Protein AF-A0A7R9UMB7-F1 (afdb_monomer_lite)

Foldseek 3Di:
DLVVVLVVCLVVVNLVVSLVSCVVVVDLVSLVVSLVSCVVVVVLVSNLVSCVSVVNVVSNVVSVVVVVVQVVLQVQLVVCVVVVVNVSSQVSLVVHPNRDD

Sequence (101 aa):
MGDVAIDQNLALGRYEEALRVAEGVDSPAVFTKVGHAALRALELGVATRVYRRLGDVAMVLSLSNISALEESKLMAAHVAMSFGEFDRAQEFFLASSQPLG

InterPro domains:
  IPR040379 WD repeat-containing protein 19/dyf-2 [PTHR14920] (5-99)

pLDDT: mean 90.16, std 9.36, range [51.28, 97.88]

Secondary structure (DSSP, 8-state):
-HHHHHHHHHHTT-HHHHHHHHHHHT-HHHHHHHHHHHHHTT-HHHHHHHHHHTT-HHHHHHHHHHHHHHHHHHHHHHHHHHTT-HHHHHHHHHTSSS---

Organism: Diacronema lutheri (NCBI:txid2081491)

Radius of gyration: 16.84 Å; chains: 1; bounding box: 38×16×49 Å

Structure (mmCIF, N/CA/C/O backbone):
data_AF-A0A7R9UMB7-F1
#
_entry.id   AF-A0A7R9UMB7-F1
#
loop_
_atom_site.group_PDB
_atom_site.id
_atom_site.type_symbol
_atom_site.label_atom_id
_atom_site.label_alt_id
_atom_site.label_comp_id
_atom_site.label_asym_id
_atom_site.label_entity_id
_atom_site.label_seq_id
_atom_site.pdbx_PDB_ins_code
_atom_site.Cartn_x
_atom_site.Cartn_y
_atom_site.Cartn_z
_atom_site.occupancy
_atom_site.B_iso_or_equiv
_atom_site.auth_seq_id
_atom_site.auth_comp_id
_atom_site.auth_asym_id
_atom_site.auth_atom_id
_atom_site.pdbx_PDB_model_num
ATOM 1 N N . MET A 1 1 ? 5.302 0.413 -25.712 1.00 60.47 1 MET A N 1
ATOM 2 C CA . MET A 1 1 ? 3.917 -0.110 -25.654 1.00 60.47 1 MET A CA 1
ATOM 3 C C . MET A 1 1 ? 3.482 -0.426 -24.218 1.00 60.47 1 MET A C 1
ATOM 5 O O . MET A 1 1 ? 2.369 -0.062 -23.874 1.00 60.47 1 MET A O 1
ATOM 9 N N . GLY A 1 2 ? 4.348 -0.997 -23.362 1.00 72.88 2 GLY A N 1
ATOM 10 C CA . GLY A 1 2 ? 4.026 -1.285 -21.949 1.00 72.88 2 GLY A CA 1
ATOM 11 C C . GLY A 1 2 ? 3.649 -0.069 -21.087 1.00 72.88 2 GLY A C 1
ATOM 12 O O . GLY A 1 2 ? 2.676 -0.144 -20.348 1.00 72.88 2 GLY A O 1
ATOM 13 N N . ASP A 1 3 ? 4.331 1.072 -21.242 1.00 79.38 3 ASP A N 1
ATOM 14 C CA . ASP A 1 3 ? 4.034 2.282 -20.448 1.00 79.38 3 ASP A CA 1
ATOM 15 C C . ASP A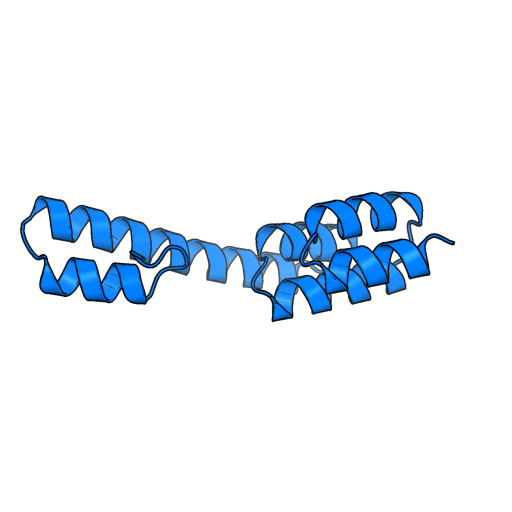 1 3 ? 2.606 2.814 -20.653 1.00 79.38 3 ASP A C 1
ATOM 17 O O . ASP A 1 3 ? 1.927 3.156 -19.690 1.00 79.38 3 ASP A O 1
ATOM 21 N N . VAL A 1 4 ? 2.113 2.806 -21.899 1.00 88.31 4 VAL A N 1
ATOM 22 C CA . VAL A 1 4 ? 0.745 3.250 -22.227 1.00 88.31 4 VAL A CA 1
ATOM 23 C C . VAL A 1 4 ? -0.294 2.346 -21.561 1.00 88.31 4 VAL A C 1
ATOM 25 O O . VAL A 1 4 ? -1.289 2.833 -21.031 1.00 88.31 4 VAL A O 1
ATOM 28 N N . ALA A 1 5 ? -0.055 1.032 -21.554 1.00 91.88 5 ALA A N 1
ATOM 29 C CA . ALA A 1 5 ? -0.948 0.075 -20.909 1.00 91.88 5 ALA A CA 1
ATOM 30 C C . ALA A 1 5 ? -0.953 0.235 -19.379 1.00 91.88 5 ALA A C 1
ATOM 32 O O . ALA A 1 5 ? -2.000 0.093 -18.749 1.00 91.88 5 ALA A O 1
ATOM 33 N N . ILE A 1 6 ? 0.191 0.564 -18.773 1.00 94.44 6 ILE A N 1
ATOM 34 C CA . ILE A 1 6 ? 0.283 0.848 -17.335 1.00 94.44 6 ILE A CA 1
ATOM 35 C C . ILE A 1 6 ? -0.501 2.116 -16.998 1.00 94.44 6 ILE A C 1
ATOM 37 O O . ILE A 1 6 ? -1.334 2.084 -16.098 1.00 94.44 6 ILE A O 1
ATOM 41 N N . ASP A 1 7 ? -0.308 3.199 -17.753 1.00 94.69 7 ASP A N 1
ATOM 42 C CA . ASP A 1 7 ? -1.035 4.455 -17.536 1.00 94.69 7 ASP A CA 1
ATOM 43 C C . ASP A 1 7 ? -2.550 4.287 -17.650 1.00 94.69 7 ASP A C 1
ATOM 45 O O . ASP A 1 7 ? -3.296 4.791 -16.810 1.00 94.69 7 ASP A O 1
ATOM 49 N N . GLN A 1 8 ? -3.011 3.517 -18.636 1.00 95.38 8 GLN A N 1
ATOM 50 C CA . GLN A 1 8 ? -4.429 3.196 -18.786 1.00 95.38 8 GLN A CA 1
ATOM 51 C C . GLN A 1 8 ? -4.970 2.397 -17.597 1.00 95.38 8 GLN A C 1
ATOM 53 O O . GLN A 1 8 ? -6.033 2.725 -17.074 1.00 95.38 8 GLN A O 1
ATOM 58 N N . ASN A 1 9 ? -4.251 1.369 -17.139 1.00 96.50 9 ASN A N 1
ATOM 59 C CA . ASN A 1 9 ? -4.690 0.579 -15.990 1.00 96.50 9 ASN A CA 1
ATOM 60 C C . ASN A 1 9 ? -4.728 1.413 -14.706 1.00 96.50 9 ASN A C 1
ATOM 62 O O . ASN A 1 9 ? -5.697 1.316 -13.957 1.00 96.50 9 ASN A O 1
AT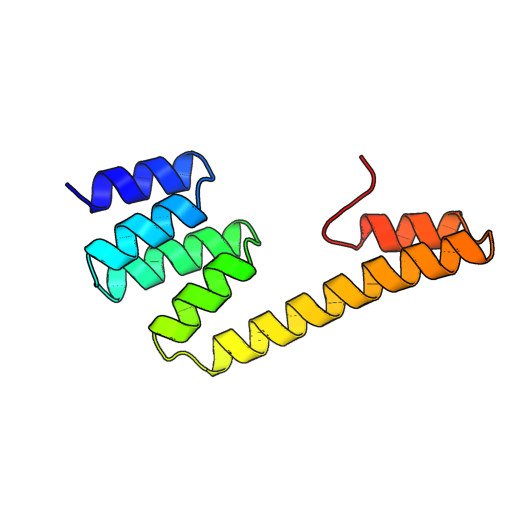OM 66 N N . LEU A 1 10 ? -3.733 2.275 -14.479 1.00 96.06 10 LEU A N 1
ATOM 67 C CA . LEU A 1 10 ? -3.714 3.177 -13.326 1.00 96.06 10 LEU A CA 1
ATOM 68 C C . LEU A 1 10 ? -4.870 4.184 -13.367 1.00 96.06 10 LEU A C 1
ATOM 70 O O . LEU A 1 10 ? -5.520 4.397 -12.347 1.00 96.06 10 LEU A O 1
ATOM 74 N N . ALA A 1 11 ? -5.173 4.756 -14.536 1.00 95.62 11 ALA A N 1
ATOM 75 C CA . ALA A 1 11 ? -6.304 5.669 -14.706 1.00 95.62 11 ALA A CA 1
ATOM 76 C C . ALA A 1 11 ? -7.667 4.993 -14.463 1.00 95.62 11 ALA A C 1
ATOM 78 O O . ALA A 1 11 ? -8.616 5.652 -14.048 1.00 95.62 11 ALA A O 1
ATOM 79 N N . LEU A 1 12 ? -7.761 3.681 -14.702 1.00 96.94 12 LEU A N 1
ATOM 80 C CA . LEU A 1 12 ? -8.962 2.872 -14.475 1.00 96.94 12 LEU A CA 1
ATOM 81 C C . LEU A 1 12 ? -9.020 2.229 -13.076 1.00 96.94 12 LEU A C 1
ATOM 83 O O . LEU A 1 12 ? -9.915 1.423 -12.830 1.00 96.94 12 LEU A O 1
ATOM 87 N N . GLY A 1 13 ? -8.066 2.520 -12.185 1.00 94.50 13 GLY A N 1
ATOM 88 C CA . GLY A 1 13 ? -7.998 1.914 -10.850 1.00 94.50 13 GLY A CA 1
ATOM 89 C C . GLY A 1 13 ? -7.639 0.420 -10.847 1.00 94.50 13 GLY A C 1
ATOM 90 O O . GLY A 1 13 ? -7.898 -0.291 -9.883 1.00 94.50 13 GLY A O 1
ATOM 91 N N . ARG A 1 14 ? -7.056 -0.102 -11.931 1.00 97.19 14 ARG A N 1
ATOM 92 C CA . ARG A 1 14 ? -6.695 -1.522 -12.090 1.00 97.19 14 ARG A CA 1
ATOM 93 C C . ARG A 1 14 ? -5.256 -1.771 -11.645 1.00 97.19 14 ARG A C 1
ATOM 95 O O . ARG A 1 14 ? -4.394 -2.131 -12.446 1.00 97.19 14 ARG A O 1
ATOM 102 N N . TYR A 1 15 ? -4.980 -1.558 -10.364 1.00 95.88 15 TYR A N 1
ATOM 103 C CA . TYR A 1 15 ? -3.613 -1.552 -9.830 1.00 95.88 15 TYR A CA 1
ATOM 104 C C . TYR A 1 15 ? -2.912 -2.919 -9.904 1.00 95.88 15 TYR A C 1
ATOM 106 O O . TYR A 1 15 ? -1.732 -2.982 -10.244 1.00 95.88 15 TYR A O 1
ATOM 114 N N . GLU A 1 16 ? -3.638 -4.018 -9.688 1.00 96.44 16 GLU A N 1
ATOM 115 C CA . GLU A 1 16 ? -3.114 -5.384 -9.861 1.00 96.44 16 GLU A CA 1
ATOM 116 C C . GLU A 1 16 ? -2.736 -5.694 -11.320 1.00 96.44 16 GLU A C 1
ATOM 118 O O . GLU A 1 16 ? -1.758 -6.393 -11.582 1.00 96.44 16 GLU A O 1
ATOM 123 N N . GLU A 1 17 ? -3.489 -5.163 -12.288 1.00 96.81 17 GLU A N 1
ATOM 124 C CA . GLU A 1 17 ? -3.165 -5.308 -13.713 1.00 96.81 17 GLU A CA 1
ATOM 125 C C . GLU A 1 17 ? -1.953 -4.449 -14.083 1.00 96.81 17 GLU A C 1
ATOM 127 O O . GLU A 1 17 ? -1.039 -4.917 -14.758 1.00 96.81 17 GLU A O 1
ATOM 132 N N . ALA A 1 18 ? -1.899 -3.209 -13.583 1.00 97.19 18 ALA A N 1
ATOM 133 C CA . ALA A 1 18 ? -0.750 -2.329 -13.771 1.00 97.19 18 ALA A CA 1
ATOM 134 C C . ALA A 1 18 ? 0.543 -2.957 -13.222 1.00 97.19 18 ALA A C 1
ATOM 136 O O . ALA A 1 18 ? 1.580 -2.887 -13.883 1.00 97.19 18 ALA A O 1
ATOM 137 N N . LEU A 1 19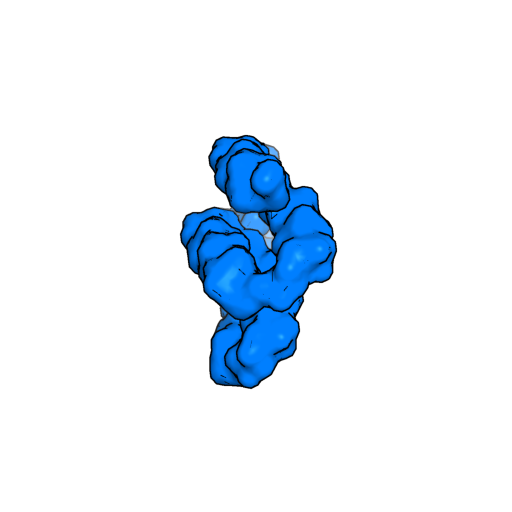 ? 0.480 -3.612 -12.055 1.00 96.81 19 LEU A N 1
ATOM 138 C CA . LEU A 1 19 ? 1.611 -4.344 -11.484 1.00 96.81 19 LEU A CA 1
ATOM 139 C C . LEU A 1 19 ? 2.020 -5.538 -12.356 1.00 96.81 19 LEU A C 1
ATOM 141 O O . LEU A 1 19 ? 3.205 -5.689 -12.639 1.00 96.81 19 LEU A O 1
ATOM 145 N N . ARG A 1 20 ? 1.067 -6.341 -12.844 1.00 96.50 20 ARG A N 1
ATOM 146 C CA . ARG A 1 20 ? 1.362 -7.471 -13.745 1.00 96.50 20 ARG A CA 1
ATOM 147 C C . ARG A 1 20 ? 2.034 -7.028 -15.045 1.00 96.50 20 ARG A C 1
ATOM 149 O O . ARG A 1 20 ? 2.989 -7.657 -15.495 1.00 96.50 20 ARG A O 1
ATOM 156 N N . VAL A 1 21 ? 1.593 -5.916 -15.635 1.00 95.44 21 VAL A N 1
ATOM 157 C CA . VAL A 1 21 ? 2.263 -5.349 -16.817 1.00 95.44 21 VAL A CA 1
ATOM 158 C C . VAL A 1 21 ? 3.659 -4.825 -16.456 1.00 95.44 21 VAL A C 1
ATOM 160 O O . VAL A 1 21 ? 4.604 -5.053 -17.209 1.00 95.44 21 VAL A O 1
ATOM 163 N N . ALA A 1 22 ? 3.822 -4.176 -15.297 1.00 95.31 22 ALA A N 1
ATOM 164 C CA . ALA A 1 22 ? 5.123 -3.709 -14.811 1.00 95.31 22 ALA A CA 1
ATOM 165 C C . ALA A 1 22 ? 6.120 -4.856 -14.565 1.00 95.31 22 ALA A C 1
ATOM 167 O O . ALA A 1 22 ? 7.298 -4.710 -14.886 1.00 95.31 22 ALA A O 1
ATOM 168 N N . GLU A 1 23 ? 5.654 -6.006 -14.068 1.00 94.62 23 GLU A N 1
ATOM 169 C CA . GLU A 1 23 ? 6.443 -7.238 -13.914 1.00 94.62 23 GLU A CA 1
ATOM 170 C C . GLU A 1 23 ? 7.025 -7.731 -15.247 1.00 94.62 23 GLU A C 1
ATOM 172 O O . GLU A 1 23 ? 8.163 -8.191 -15.269 1.00 94.62 23 GLU A O 1
ATOM 177 N N . GLY A 1 24 ? 6.303 -7.559 -16.360 1.00 93.38 24 GLY A N 1
ATOM 178 C CA . GLY A 1 24 ? 6.805 -7.878 -17.701 1.00 93.38 24 GLY A CA 1
ATOM 179 C C . GLY A 1 24 ? 7.793 -6.856 -18.281 1.00 93.38 24 GLY A C 1
ATOM 180 O O . GLY A 1 24 ? 8.562 -7.200 -19.176 1.00 93.38 24 GLY A O 1
ATOM 181 N N . VAL A 1 25 ? 7.780 -5.607 -17.799 1.00 92.75 25 VAL A N 1
ATOM 182 C CA . VAL A 1 25 ? 8.730 -4.553 -18.215 1.00 92.75 25 VAL A CA 1
ATOM 183 C C . VAL A 1 25 ? 10.017 -4.594 -17.386 1.00 92.75 25 VAL A C 1
ATOM 185 O O . VAL A 1 25 ? 11.076 -4.224 -17.885 1.00 92.75 25 VAL A O 1
ATOM 188 N N . ASP A 1 26 ? 9.919 -5.033 -16.130 1.00 91.38 26 ASP A N 1
ATOM 189 C CA . ASP A 1 26 ? 11.031 -5.229 -15.194 1.00 91.38 26 ASP A CA 1
ATOM 190 C C . ASP A 1 26 ? 11.923 -3.987 -14.980 1.00 91.38 26 ASP A C 1
ATOM 192 O O . ASP A 1 26 ? 13.145 -4.063 -14.890 1.00 91.38 26 ASP A O 1
ATOM 196 N N . SER A 1 27 ? 11.306 -2.803 -14.897 1.00 94.31 27 SER A N 1
ATOM 197 C CA . SER A 1 27 ? 12.022 -1.535 -14.708 1.00 94.31 27 SER A CA 1
ATOM 198 C C . SER A 1 27 ? 11.741 -0.921 -13.334 1.00 94.31 27 SER A C 1
ATOM 200 O O . SER A 1 27 ? 10.576 -0.651 -13.025 1.00 94.31 27 SER A O 1
ATOM 202 N N . PRO A 1 28 ? 12.772 -0.600 -12.524 1.00 95.00 28 PRO A N 1
ATOM 203 C CA . PRO A 1 28 ? 12.593 0.073 -11.237 1.00 95.00 28 PRO A CA 1
ATOM 204 C C . PRO A 1 28 ? 11.798 1.380 -11.336 1.00 95.00 28 PRO A C 1
ATOM 206 O O . PRO A 1 28 ? 10.957 1.653 -10.486 1.00 95.00 28 PRO A O 1
ATOM 209 N N . ALA A 1 29 ? 11.996 2.166 -12.401 1.00 95.12 29 ALA A N 1
ATOM 210 C CA . ALA A 1 29 ? 11.255 3.411 -12.610 1.00 95.12 29 ALA A CA 1
ATOM 211 C C . ALA A 1 29 ? 9.745 3.165 -12.787 1.00 95.12 29 ALA A C 1
ATOM 213 O O . ALA A 1 29 ? 8.919 3.908 -12.253 1.00 95.12 29 ALA A O 1
ATOM 214 N N . VAL A 1 30 ? 9.388 2.089 -13.494 1.00 95.56 30 VAL A N 1
ATOM 215 C CA . VAL A 1 30 ? 7.994 1.678 -13.704 1.00 95.56 30 VAL A CA 1
ATOM 216 C C . VAL A 1 30 ? 7.377 1.183 -12.398 1.00 95.56 30 VAL A C 1
ATOM 218 O O . VAL A 1 30 ? 6.269 1.593 -12.054 1.00 95.56 30 VAL A O 1
ATOM 221 N N . PHE A 1 31 ? 8.102 0.373 -11.623 1.00 96.56 31 PHE A N 1
ATOM 222 C CA . PHE A 1 31 ? 7.647 -0.042 -10.296 1.00 96.56 31 PHE A CA 1
ATOM 223 C C . PHE A 1 31 ? 7.415 1.154 -9.379 1.00 96.56 31 PHE A C 1
ATOM 225 O O . PHE A 1 31 ? 6.345 1.244 -8.790 1.00 96.56 31 PHE A O 1
ATOM 232 N N . THR A 1 32 ? 8.334 2.118 -9.320 1.00 96.88 32 THR A N 1
ATOM 233 C CA . THR A 1 32 ? 8.155 3.338 -8.516 1.00 96.88 32 THR A CA 1
ATOM 234 C C . THR A 1 32 ? 6.894 4.107 -8.917 1.00 96.88 32 THR A C 1
ATOM 236 O O . THR A 1 32 ? 6.137 4.551 -8.053 1.00 96.88 32 THR A O 1
ATOM 239 N N . LYS A 1 33 ? 6.609 4.222 -10.221 1.00 96.50 33 LYS A N 1
ATOM 240 C CA . LYS A 1 33 ? 5.381 4.855 -10.730 1.00 96.50 33 LYS A CA 1
ATOM 241 C C . LYS A 1 33 ? 4.117 4.127 -10.260 1.00 96.50 33 LYS A C 1
ATOM 243 O O . LYS A 1 33 ? 3.204 4.778 -9.751 1.00 96.50 33 LYS A O 1
ATOM 248 N N . VAL A 1 34 ? 4.074 2.798 -10.393 1.00 97.56 34 VAL A N 1
ATOM 249 C CA . VAL A 1 34 ? 2.944 1.972 -9.928 1.00 97.56 34 VAL A CA 1
ATOM 250 C C . VAL A 1 34 ? 2.803 2.050 -8.407 1.00 97.56 34 VAL A C 1
ATOM 252 O O . VAL A 1 34 ? 1.696 2.242 -7.915 1.00 97.56 34 VAL A O 1
ATOM 255 N N . GLY A 1 35 ? 3.909 1.992 -7.663 1.00 97.44 35 GLY A N 1
ATOM 256 C CA . GLY A 1 35 ? 3.933 2.098 -6.203 1.00 97.44 35 GLY A CA 1
ATOM 257 C C . GLY A 1 35 ? 3.370 3.423 -5.703 1.00 97.44 35 GLY A C 1
ATOM 258 O O . GLY A 1 35 ? 2.477 3.428 -4.862 1.00 97.44 35 GLY A O 1
ATOM 259 N N . HIS A 1 36 ? 3.804 4.549 -6.275 1.00 97.19 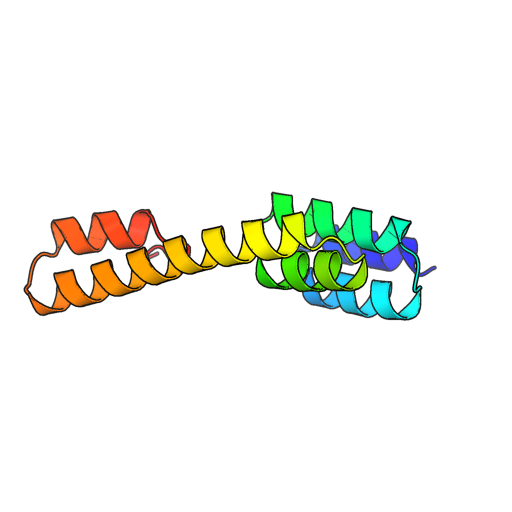36 HIS A N 1
ATOM 260 C CA . HIS A 1 36 ? 3.252 5.862 -5.932 1.00 97.19 36 HIS A CA 1
ATOM 261 C C . HIS A 1 36 ? 1.765 5.985 -6.273 1.00 97.19 36 HIS A C 1
ATOM 263 O O . HIS A 1 36 ? 1.006 6.590 -5.515 1.00 97.19 36 HIS A O 1
ATOM 269 N N . ALA A 1 37 ? 1.333 5.436 -7.410 1.00 97.31 37 ALA A N 1
ATOM 270 C CA . ALA A 1 37 ? -0.078 5.435 -7.773 1.00 97.31 37 ALA A CA 1
ATOM 271 C C . ALA A 1 37 ? -0.916 4.588 -6.800 1.00 97.31 37 ALA A C 1
ATOM 273 O O . ALA A 1 37 ? -1.946 5.070 -6.337 1.00 97.31 37 ALA A O 1
ATOM 274 N N . ALA A 1 38 ? -0.441 3.392 -6.440 1.00 96.50 38 ALA A N 1
ATOM 275 C CA . ALA A 1 38 ? -1.089 2.509 -5.474 1.00 96.50 38 ALA A CA 1
ATOM 276 C C . ALA A 1 38 ? -1.174 3.149 -4.080 1.00 96.50 38 ALA A C 1
ATOM 278 O O . ALA A 1 38 ? -2.239 3.148 -3.475 1.00 96.50 38 ALA A O 1
ATOM 279 N N . LEU A 1 39 ? -0.099 3.786 -3.596 1.00 95.38 39 LEU A N 1
ATOM 280 C CA . LEU A 1 39 ? -0.114 4.500 -2.312 1.00 95.38 39 LEU A CA 1
ATOM 281 C C . LEU A 1 39 ? -1.135 5.637 -2.281 1.00 95.38 39 LEU A C 1
ATOM 283 O O . LEU A 1 39 ? -1.862 5.776 -1.303 1.00 95.38 39 LEU A O 1
ATOM 287 N N . ARG A 1 40 ? -1.217 6.442 -3.349 1.00 94.56 40 ARG A N 1
ATOM 288 C CA . ARG A 1 40 ? -2.215 7.523 -3.440 1.00 94.56 40 ARG A CA 1
ATOM 289 C C . ARG A 1 40 ? -3.651 7.005 -3.438 1.00 94.56 40 ARG A C 1
ATOM 291 O O . ARG A 1 40 ? -4.542 7.737 -3.026 1.00 94.56 40 ARG A O 1
ATOM 298 N N . ALA A 1 41 ? -3.855 5.777 -3.900 1.00 91.56 41 ALA A N 1
ATOM 299 C CA . ALA A 1 41 ? -5.143 5.098 -3.905 1.00 91.56 41 ALA A CA 1
ATOM 300 C C . ALA A 1 41 ? -5.385 4.229 -2.659 1.00 91.56 41 ALA A C 1
ATOM 302 O O . ALA A 1 41 ? -6.432 3.604 -2.568 1.00 91.56 41 ALA A O 1
ATOM 303 N N . LEU A 1 42 ? -4.436 4.191 -1.713 1.00 90.06 42 LEU A N 1
ATOM 304 C CA . LEU A 1 42 ? -4.457 3.322 -0.528 1.00 90.06 42 LEU A CA 1
ATOM 305 C C . LEU A 1 42 ? -4.530 1.819 -0.849 1.00 90.06 42 LEU A C 1
ATOM 307 O O . LEU A 1 42 ? -4.948 1.009 -0.031 1.00 90.06 42 LEU A O 1
ATOM 311 N N . GLU A 1 43 ? -4.023 1.421 -2.011 1.00 93.00 43 GLU A N 1
ATOM 312 C CA . GLU A 1 43 ? -3.893 0.022 -2.422 1.00 93.00 43 GLU A CA 1
ATOM 313 C C . GLU A 1 43 ? -2.640 -0.595 -1.787 1.00 93.00 43 GLU A C 1
ATOM 315 O O . GLU A 1 43 ? -1.623 -0.857 -2.444 1.00 93.00 43 GLU A O 1
ATOM 320 N N . LEU A 1 44 ? -2.688 -0.775 -0.462 1.00 92.38 44 LEU A N 1
ATOM 321 C CA . LEU A 1 44 ? -1.527 -1.136 0.359 1.00 92.38 44 LEU A CA 1
ATOM 322 C C . LEU A 1 44 ? -0.925 -2.492 -0.034 1.00 92.38 44 LEU A C 1
ATOM 324 O O . LEU A 1 44 ? 0.296 -2.657 0.018 1.00 92.38 44 LEU A O 1
ATOM 328 N N . GLY A 1 45 ? -1.747 -3.445 -0.486 1.00 92.75 45 GLY A N 1
ATOM 329 C CA . GLY A 1 45 ? -1.290 -4.754 -0.961 1.00 92.75 45 GLY A CA 1
ATOM 330 C C . GLY A 1 45 ? -0.399 -4.652 -2.205 1.00 92.75 45 GLY A C 1
ATOM 331 O O . GLY A 1 45 ? 0.714 -5.193 -2.228 1.00 92.75 45 GLY A O 1
ATOM 332 N N . VAL A 1 46 ? -0.846 -3.889 -3.210 1.00 96.38 46 VAL A N 1
ATOM 333 C CA . VAL A 1 46 ? -0.082 -3.634 -4.442 1.00 96.38 46 VAL A CA 1
ATOM 334 C C . VAL A 1 46 ? 1.183 -2.838 -4.127 1.00 96.38 46 VAL A C 1
ATOM 336 O O . VAL A 1 46 ? 2.275 -3.236 -4.540 1.00 96.38 46 VAL A O 1
ATOM 339 N N . ALA A 1 47 ? 1.071 -1.764 -3.339 1.00 97.12 47 ALA A N 1
ATOM 340 C CA . ALA A 1 47 ? 2.219 -0.955 -2.936 1.00 97.12 47 ALA A CA 1
ATOM 341 C C . ALA A 1 47 ? 3.277 -1.796 -2.198 1.00 97.12 47 ALA A C 1
ATOM 343 O O . ALA A 1 47 ? 4.460 -1.741 -2.532 1.00 97.12 47 ALA A O 1
ATOM 344 N N . THR A 1 48 ? 2.866 -2.650 -1.258 1.00 97.06 48 THR A N 1
ATOM 345 C CA . THR A 1 48 ? 3.780 -3.519 -0.499 1.00 97.06 48 THR A CA 1
ATOM 346 C C . THR A 1 48 ? 4.548 -4.475 -1.411 1.00 97.06 48 THR A C 1
ATOM 348 O O . THR A 1 48 ? 5.754 -4.663 -1.238 1.00 97.06 48 THR A O 1
ATOM 351 N N . ARG A 1 49 ? 3.885 -5.076 -2.409 1.00 97.19 49 ARG A N 1
ATOM 352 C CA . ARG A 1 49 ? 4.547 -5.952 -3.393 1.00 97.19 49 ARG A CA 1
ATOM 353 C C . ARG A 1 49 ? 5.554 -5.184 -4.250 1.00 97.19 49 ARG A C 1
ATOM 355 O O . ARG A 1 49 ? 6.661 -5.681 -4.453 1.00 97.19 49 ARG A O 1
ATOM 362 N N . VAL A 1 50 ? 5.206 -3.972 -4.683 1.00 97.88 50 VAL A N 1
ATOM 363 C CA . VAL A 1 50 ? 6.102 -3.079 -5.432 1.00 97.88 50 VAL A CA 1
ATOM 364 C C . VAL A 1 50 ? 7.360 -2.745 -4.626 1.00 97.88 50 VAL A C 1
ATOM 366 O O . VAL A 1 50 ? 8.468 -2.995 -5.097 1.00 97.88 50 VAL A O 1
ATOM 369 N N . TYR A 1 51 ? 7.213 -2.225 -3.403 1.00 97.75 51 TYR A N 1
ATOM 370 C CA . TYR A 1 51 ? 8.359 -1.803 -2.588 1.00 97.75 51 TYR A CA 1
ATOM 371 C C . TYR A 1 51 ? 9.223 -2.979 -2.134 1.00 97.75 51 TYR A C 1
ATOM 373 O O . TYR A 1 51 ? 10.446 -2.855 -2.085 1.00 97.75 51 TYR A O 1
ATOM 381 N N . ARG A 1 52 ? 8.627 -4.161 -1.918 1.00 97.06 52 ARG A N 1
ATOM 382 C CA . ARG A 1 52 ? 9.390 -5.396 -1.694 1.00 97.06 52 ARG A CA 1
ATOM 383 C C . ARG A 1 52 ? 10.275 -5.732 -2.892 1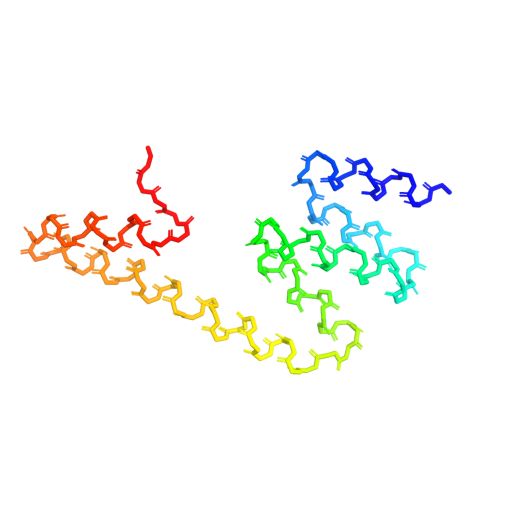.00 97.06 52 ARG A C 1
ATOM 385 O O . ARG A 1 52 ? 11.428 -6.101 -2.704 1.00 97.06 52 ARG A O 1
ATOM 392 N N . ARG A 1 53 ? 9.756 -5.580 -4.113 1.00 96.00 53 ARG A N 1
ATOM 393 C CA . ARG A 1 53 ? 10.509 -5.841 -5.348 1.00 96.00 53 ARG A CA 1
ATOM 394 C C . ARG A 1 53 ? 11.610 -4.811 -5.595 1.00 96.00 53 ARG A C 1
ATOM 396 O O . ARG A 1 53 ? 12.668 -5.171 -6.094 1.00 96.00 53 ARG A O 1
ATOM 403 N N . LEU A 1 54 ? 11.385 -3.559 -5.200 1.00 96.62 54 LEU A N 1
ATOM 404 C CA . LEU A 1 54 ? 12.398 -2.498 -5.219 1.00 96.62 54 LEU A CA 1
ATOM 405 C C . LEU A 1 54 ? 13.467 -2.651 -4.120 1.00 96.62 54 LEU A C 1
ATOM 407 O O . LEU A 1 54 ? 14.453 -1.920 -4.136 1.00 96.62 54 LEU A O 1
ATOM 411 N N . GLY A 1 55 ? 13.290 -3.580 -3.174 1.00 96.69 55 GLY A N 1
ATOM 412 C CA . GLY A 1 55 ? 14.197 -3.761 -2.039 1.00 96.69 55 GLY A CA 1
ATOM 413 C C . GLY A 1 55 ? 14.060 -2.689 -0.951 1.00 96.69 55 GLY A C 1
ATOM 414 O O . GLY A 1 55 ? 14.920 -2.596 -0.077 1.00 96.69 55 GLY A O 1
ATOM 415 N N . ASP A 1 56 ? 12.987 -1.894 -0.969 1.00 97.19 56 ASP A N 1
ATOM 416 C CA . ASP A 1 56 ? 12.727 -0.857 0.030 1.00 97.19 56 ASP A CA 1
ATOM 417 C C . ASP A 1 56 ? 12.065 -1.462 1.277 1.00 97.19 56 ASP A C 1
ATOM 419 O O . ASP A 1 56 ? 10.842 -1.471 1.456 1.00 97.19 56 ASP A O 1
ATOM 423 N N . VAL A 1 57 ? 12.905 -2.017 2.149 1.00 96.06 57 VAL A N 1
ATOM 424 C CA . VAL A 1 57 ? 12.478 -2.664 3.397 1.00 96.06 57 VAL A CA 1
ATOM 425 C C . VAL A 1 57 ? 11.789 -1.675 4.338 1.00 96.06 57 VAL A C 1
ATOM 427 O O . VAL A 1 57 ? 10.822 -2.044 5.005 1.00 96.06 57 VAL A O 1
ATOM 430 N N . ALA A 1 58 ? 12.253 -0.423 4.383 1.00 96.19 58 ALA A N 1
ATOM 431 C CA . ALA A 1 58 ? 11.678 0.598 5.252 1.00 96.19 58 ALA A CA 1
ATOM 432 C C . ALA A 1 58 ? 10.216 0.870 4.875 1.00 96.19 58 ALA A C 1
AT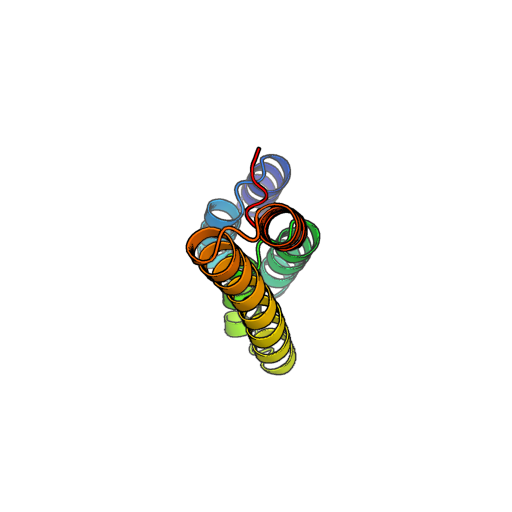OM 434 O O . ALA A 1 58 ? 9.344 0.894 5.751 1.00 96.19 58 ALA A O 1
ATOM 435 N N . MET A 1 59 ? 9.924 0.981 3.576 1.00 96.25 59 MET A N 1
ATOM 436 C CA . MET A 1 59 ? 8.548 1.113 3.111 1.00 96.25 59 MET A CA 1
ATOM 437 C C . MET A 1 59 ? 7.707 -0.134 3.374 1.00 96.25 59 MET A C 1
ATOM 439 O O . MET A 1 59 ? 6.583 -0.008 3.854 1.00 96.25 59 MET A O 1
ATOM 443 N N . VAL A 1 60 ? 8.229 -1.338 3.133 1.00 96.75 60 VAL A N 1
ATOM 444 C CA . VAL A 1 60 ? 7.481 -2.581 3.405 1.00 96.75 60 VAL A CA 1
ATOM 445 C C . VAL A 1 60 ? 7.070 -2.684 4.877 1.00 96.75 60 VAL A C 1
ATOM 447 O O . VAL A 1 60 ? 5.923 -3.027 5.172 1.00 96.75 60 VAL A O 1
ATOM 450 N N . LEU A 1 61 ? 7.974 -2.358 5.806 1.00 94.69 61 LEU A N 1
ATOM 451 C CA . LEU A 1 61 ? 7.673 -2.350 7.240 1.00 94.69 61 LEU A CA 1
ATOM 452 C C . LEU A 1 61 ? 6.634 -1.282 7.594 1.00 94.69 61 LEU A C 1
ATOM 454 O O . LEU A 1 61 ? 5.686 -1.561 8.326 1.00 94.69 61 LEU A O 1
ATOM 458 N N . SER A 1 62 ? 6.775 -0.083 7.028 1.00 94.06 62 SER A N 1
ATOM 459 C CA . SER A 1 62 ? 5.833 1.018 7.248 1.00 94.06 62 SER A CA 1
ATOM 460 C C . SER A 1 62 ? 4.418 0.643 6.794 1.00 94.06 62 SER A C 1
ATOM 462 O O . SER A 1 62 ? 3.460 0.843 7.536 1.00 94.06 62 SER A O 1
ATOM 464 N N . LEU A 1 63 ? 4.283 0.019 5.620 1.00 93.31 63 LEU A N 1
ATOM 465 C CA . LEU A 1 63 ? 2.992 -0.425 5.080 1.00 93.31 63 LEU A CA 1
ATOM 466 C C . LEU A 1 63 ? 2.389 -1.593 5.859 1.00 93.31 63 LEU A C 1
ATOM 468 O O . LEU A 1 63 ? 1.176 -1.628 6.060 1.00 93.31 63 LEU A O 1
ATOM 472 N N . SER A 1 64 ? 3.220 -2.518 6.342 1.00 90.06 64 SER A N 1
ATOM 473 C CA . SER A 1 64 ? 2.757 -3.635 7.175 1.00 90.06 64 SER A CA 1
ATOM 474 C C . SER A 1 64 ? 2.179 -3.131 8.502 1.00 90.06 64 SER A C 1
ATOM 476 O O . SER A 1 64 ? 1.119 -3.582 8.923 1.00 90.06 64 SER A O 1
ATOM 478 N N . ASN A 1 65 ? 2.824 -2.135 9.121 1.00 88.88 65 ASN A N 1
ATOM 479 C CA . ASN A 1 65 ? 2.322 -1.509 10.344 1.00 88.88 65 ASN A CA 1
ATOM 480 C C . ASN A 1 65 ? 0.995 -0.773 10.113 1.00 88.88 65 ASN A C 1
ATOM 482 O O . ASN A 1 65 ? 0.083 -0.894 10.926 1.00 88.88 65 ASN A O 1
ATOM 486 N N . ILE A 1 66 ? 0.873 -0.032 9.006 1.00 87.38 66 ILE A N 1
ATOM 487 C CA . ILE A 1 66 ? -0.377 0.658 8.648 1.00 87.38 66 ILE A CA 1
ATOM 488 C C . ILE A 1 66 ? -1.509 -0.359 8.441 1.00 87.38 66 ILE A C 1
ATOM 490 O O . ILE A 1 66 ? -2.585 -0.184 9.009 1.00 87.38 66 ILE A O 1
ATOM 494 N N . SER A 1 67 ? -1.245 -1.446 7.711 1.00 83.56 67 SER A N 1
ATOM 495 C CA . SER A 1 67 ? -2.238 -2.499 7.440 1.00 83.56 67 SER A CA 1
ATOM 496 C C . SER A 1 67 ? -2.707 -3.190 8.730 1.00 83.56 67 SER A C 1
ATOM 498 O O . SER A 1 67 ? -3.899 -3.404 8.927 1.00 83.56 67 SER A O 1
ATOM 500 N N . ALA A 1 68 ? -1.797 -3.462 9.671 1.00 80.69 68 ALA A N 1
ATOM 501 C CA . ALA A 1 68 ? -2.150 -4.069 10.958 1.00 80.69 68 ALA A CA 1
ATOM 502 C C . ALA A 1 68 ? -3.044 -3.164 11.834 1.00 80.69 68 ALA A C 1
ATOM 504 O O . ALA A 1 68 ? -3.912 -3.650 12.562 1.00 80.69 68 ALA A O 1
ATOM 505 N N . LEU A 1 69 ? -2.857 -1.838 11.773 1.00 77.38 69 LEU A N 1
ATOM 506 C CA . LEU A 1 69 ? -3.719 -0.886 12.486 1.00 77.38 69 LEU A CA 1
ATOM 507 C C . LEU A 1 69 ? -5.144 -0.866 11.920 1.00 77.38 69 LEU A C 1
ATOM 509 O O . LEU A 1 69 ? -6.104 -0.676 12.665 1.00 77.38 69 LEU A O 1
ATOM 513 N N . GLU A 1 70 ? -5.278 -1.050 10.612 1.00 73.25 70 GLU A N 1
ATOM 514 C CA . GLU A 1 70 ? -6.553 -1.098 9.901 1.00 73.25 70 GLU A CA 1
ATOM 515 C C . GLU A 1 70 ? -7.354 -2.364 10.247 1.00 73.25 70 GLU A C 1
ATOM 517 O O . GLU A 1 70 ? -8.515 -2.259 10.650 1.00 73.25 70 GLU A O 1
ATOM 522 N N . GLU A 1 71 ? -6.715 -3.538 10.209 1.00 75.38 71 GLU A N 1
ATOM 523 C CA . GLU A 1 71 ? -7.325 -4.817 10.611 1.00 75.38 71 GLU A CA 1
ATOM 524 C C . GLU A 1 71 ? -7.806 -4.791 12.070 1.00 75.38 71 GLU A C 1
ATOM 526 O O . GLU A 1 71 ? -8.893 -5.278 12.389 1.00 75.38 71 GLU A O 1
ATOM 531 N N . SER A 1 72 ? -7.033 -4.162 12.961 1.00 79.56 72 SER A N 1
ATOM 532 C CA . SER A 1 72 ? -7.390 -4.025 14.376 1.00 79.56 72 SER A CA 1
ATOM 533 C C . SER A 1 72 ? -8.679 -3.221 14.582 1.00 79.56 72 SER A C 1
ATOM 535 O O . SER A 1 72 ? -9.517 -3.594 15.405 1.00 79.56 72 SER A O 1
ATOM 537 N N . LYS A 1 73 ? -8.896 -2.155 13.799 1.00 82.19 73 LYS A N 1
ATOM 538 C CA . LYS A 1 73 ? -10.139 -1.366 13.864 1.00 82.19 73 LYS A CA 1
ATOM 539 C C . LYS A 1 73 ? -11.344 -2.163 13.380 1.00 82.19 73 LYS A C 1
ATOM 541 O O . LYS A 1 73 ? -12.389 -2.119 14.023 1.00 82.19 73 LYS A O 1
ATOM 546 N N . LEU A 1 74 ? -11.192 -2.918 12.293 1.00 84.31 74 LEU A N 1
ATOM 547 C CA . LEU A 1 74 ? -12.259 -3.783 11.791 1.00 84.31 74 LEU A CA 1
ATOM 548 C C . LEU A 1 74 ? -12.622 -4.865 12.822 1.00 84.31 74 LEU A C 1
ATOM 550 O O . LEU A 1 74 ? -13.797 -5.109 13.100 1.00 84.31 74 LEU A O 1
ATOM 554 N N . MET A 1 75 ? -11.615 -5.463 13.465 1.00 85.19 75 MET A N 1
ATOM 555 C CA . MET A 1 75 ? -11.832 -6.434 14.535 1.00 85.19 75 MET A CA 1
ATOM 556 C C . MET A 1 75 ? -12.519 -5.802 15.754 1.00 85.19 75 MET A C 1
ATOM 558 O O . MET A 1 75 ? -13.470 -6.376 16.286 1.00 85.19 75 MET A O 1
ATOM 562 N N . ALA A 1 76 ? -12.096 -4.603 16.170 1.00 87.50 76 ALA A N 1
ATOM 563 C CA . ALA A 1 76 ? -12.731 -3.857 17.255 1.00 87.50 76 ALA A CA 1
ATOM 564 C C . ALA A 1 76 ? -14.205 -3.541 16.953 1.00 87.50 76 ALA A C 1
ATOM 566 O O . ALA A 1 76 ? -15.046 -3.657 17.846 1.00 87.50 76 ALA A O 1
ATOM 567 N N . ALA A 1 77 ? -14.535 -3.222 15.697 1.00 88.75 77 ALA A N 1
ATOM 568 C CA . ALA A 1 77 ? -15.909 -3.001 15.264 1.00 88.75 77 ALA A CA 1
ATOM 569 C C . ALA A 1 77 ? -16.781 -4.257 15.452 1.00 88.75 77 ALA A C 1
ATOM 571 O O . ALA A 1 77 ? -17.848 -4.187 16.064 1.00 88.75 77 ALA A O 1
ATOM 572 N N . HIS A 1 78 ? -16.305 -5.431 15.019 1.00 90.19 78 HIS A N 1
ATOM 573 C CA . HIS A 1 78 ? -17.024 -6.699 15.207 1.00 90.19 78 HIS A CA 1
ATOM 574 C C . HIS A 1 78 ? -17.181 -7.104 16.679 1.00 90.19 78 HIS A C 1
ATOM 576 O O . HIS A 1 78 ? -18.229 -7.627 17.078 1.00 90.19 78 HIS A O 1
ATOM 582 N N . VAL A 1 79 ? -16.164 -6.850 17.505 1.00 92.25 79 VAL A N 1
ATOM 583 C CA . VAL A 1 79 ? -16.247 -7.078 18.954 1.00 92.25 79 VAL A CA 1
ATOM 584 C C . VAL A 1 79 ? -17.312 -6.170 19.573 1.00 92.25 79 VAL A C 1
ATOM 586 O O . VAL A 1 79 ? -18.186 -6.669 20.279 1.00 92.25 79 VAL A O 1
ATOM 589 N N . ALA A 1 80 ? -17.308 -4.872 19.254 1.00 91.88 80 ALA A N 1
ATOM 590 C CA . ALA A 1 80 ? -18.313 -3.922 19.732 1.00 91.88 80 ALA A CA 1
ATOM 591 C C . ALA A 1 80 ? -19.743 -4.336 19.329 1.00 91.88 80 ALA A C 1
ATOM 593 O O . ALA A 1 80 ? -20.640 -4.325 20.172 1.00 91.88 80 ALA A O 1
ATOM 594 N N . MET A 1 81 ? -19.950 -4.814 18.092 1.00 91.81 81 MET A N 1
ATOM 595 C CA . MET A 1 81 ? -21.244 -5.371 17.664 1.00 91.81 81 MET A CA 1
ATOM 596 C C . MET A 1 81 ? -21.688 -6.558 18.525 1.00 91.81 81 MET A C 1
ATOM 598 O O . MET A 1 81 ? -22.861 -6.657 18.877 1.00 91.81 81 MET A O 1
ATOM 602 N N . SER A 1 82 ? -20.758 -7.449 18.877 1.00 92.19 82 SER A N 1
ATOM 603 C CA . SER A 1 82 ? -21.051 -8.651 19.671 1.00 92.19 82 SER A CA 1
ATOM 604 C C . SER A 1 82 ? -21.502 -8.317 21.098 1.00 92.19 82 SER A C 1
ATOM 606 O O . SER A 1 82 ? -22.259 -9.080 21.695 1.00 92.19 82 SER A O 1
ATOM 608 N N . PHE A 1 83 ? -21.079 -7.165 21.628 1.00 93.56 83 PHE A N 1
ATOM 609 C CA . PHE A 1 83 ? -21.504 -6.637 22.928 1.00 93.56 83 PHE A CA 1
ATOM 610 C C . PHE A 1 83 ? -22.694 -5.663 22.849 1.00 93.56 83 PHE A C 1
ATOM 612 O O . PHE A 1 83 ? -23.131 -5.154 23.879 1.00 93.56 83 PHE A O 1
ATOM 619 N N . GLY A 1 84 ? -23.243 -5.409 21.656 1.00 92.44 84 GLY A N 1
ATOM 620 C CA . GLY A 1 84 ? -24.341 -4.457 21.458 1.00 92.44 84 GLY A CA 1
ATOM 621 C C . GLY A 1 84 ? -23.923 -2.983 21.543 1.00 92.44 84 GLY A C 1
ATOM 622 O O . GLY A 1 84 ? -24.779 -2.107 21.641 1.00 92.44 84 GLY A O 1
ATOM 623 N N . GLU A 1 85 ? -22.622 -2.687 21.487 1.00 94.25 85 GLU A N 1
ATOM 624 C CA . GLU A 1 85 ? -22.072 -1.326 21.469 1.00 94.25 85 GLU A CA 1
ATOM 625 C C . GLU A 1 85 ? -22.107 -0.755 20.038 1.00 94.25 85 GLU A C 1
ATOM 627 O O . GLU A 1 85 ? -21.072 -0.518 19.414 1.00 94.25 85 GLU A O 1
ATOM 632 N N . PHE A 1 86 ? -23.308 -0.572 19.483 1.00 91.06 86 PHE A N 1
ATOM 633 C CA . PHE A 1 86 ? -23.489 -0.228 18.066 1.00 91.06 86 PHE A CA 1
ATOM 634 C C . PHE A 1 86 ? -22.872 1.120 17.670 1.00 91.06 86 PHE A C 1
ATOM 636 O O . PHE A 1 86 ? -22.251 1.201 16.612 1.00 91.06 86 PHE A O 1
ATOM 643 N N . ASP A 1 87 ? -22.958 2.139 18.530 1.00 91.19 87 ASP A N 1
ATOM 644 C CA . ASP A 1 87 ? -22.367 3.461 18.265 1.00 91.19 87 ASP A CA 1
ATOM 645 C C . ASP A 1 87 ? -20.838 3.368 18.108 1.00 91.19 87 ASP A C 1
ATOM 647 O O . ASP A 1 87 ? -20.259 3.883 17.153 1.00 91.19 87 ASP A O 1
ATOM 651 N N . ARG A 1 88 ? -20.177 2.610 18.993 1.00 89.38 88 ARG A N 1
ATOM 652 C CA . ARG A 1 88 ? -18.732 2.344 18.905 1.00 89.38 88 ARG A CA 1
ATOM 653 C C . ARG A 1 88 ? -18.368 1.485 17.706 1.00 89.38 88 ARG A C 1
ATOM 655 O O . ARG A 1 88 ? -17.358 1.742 17.056 1.00 89.38 88 ARG A O 1
ATOM 662 N N . ALA A 1 89 ? -19.170 0.464 17.410 1.00 90.19 89 ALA A N 1
ATOM 663 C CA . ALA A 1 89 ? -18.962 -0.355 16.225 1.00 90.19 89 ALA A CA 1
ATOM 664 C C . ALA A 1 89 ? -18.990 0.512 14.959 1.00 90.19 89 ALA A C 1
ATOM 666 O O . ALA A 1 89 ? -18.114 0.376 14.108 1.00 90.19 89 ALA A O 1
ATOM 667 N N . GLN A 1 90 ? -19.941 1.445 14.866 1.00 88.94 90 GLN A N 1
ATOM 668 C CA . GLN A 1 90 ? -20.057 2.373 13.746 1.00 88.94 90 GLN A CA 1
ATOM 669 C C . GLN A 1 90 ? -18.835 3.293 13.628 1.00 88.94 90 GLN A C 1
ATOM 671 O O . GLN A 1 90 ? -18.291 3.426 12.532 1.00 88.94 90 GLN A O 1
ATOM 676 N N . GLU A 1 91 ? -18.359 3.882 14.729 1.00 90.06 91 GLU A N 1
ATOM 677 C CA . GLU A 1 91 ? -17.126 4.685 14.730 1.00 90.06 91 GLU A CA 1
ATOM 678 C C . GLU A 1 91 ? -15.914 3.878 14.234 1.00 90.06 91 GLU A C 1
ATOM 680 O O . GLU A 1 91 ? -15.139 4.362 13.405 1.00 90.06 91 GLU A O 1
ATOM 685 N N . PHE A 1 92 ? -15.765 2.628 14.689 1.00 86.94 92 PHE A N 1
ATOM 686 C CA . PHE A 1 92 ? -14.663 1.764 14.265 1.00 86.94 92 PHE A CA 1
ATOM 687 C C . PHE A 1 92 ? -14.773 1.313 12.805 1.00 86.94 92 PHE A C 1
ATOM 689 O O . PHE A 1 92 ? -13.753 1.313 12.114 1.00 86.94 92 PHE A O 1
ATOM 696 N N . PHE A 1 93 ? -15.973 1.000 12.303 1.00 86.19 93 PHE A N 1
ATOM 697 C CA . PHE A 1 93 ? -16.182 0.702 10.881 1.00 86.19 93 PHE A CA 1
ATOM 698 C C . PHE A 1 93 ? -15.856 1.906 10.002 1.00 86.19 93 PHE A C 1
ATOM 700 O O . PHE A 1 93 ? -15.116 1.756 9.033 1.00 86.19 93 PHE A O 1
ATOM 707 N N . LEU A 1 94 ? -16.339 3.101 10.358 1.00 84.94 94 LEU A N 1
ATOM 708 C CA . LEU A 1 94 ? -16.042 4.339 9.627 1.00 84.94 94 LEU A CA 1
ATOM 709 C C . LEU A 1 94 ? -14.541 4.658 9.603 1.00 84.94 94 LEU A C 1
ATOM 711 O O . LEU A 1 94 ? -14.048 5.248 8.647 1.00 84.94 94 LEU A O 1
ATOM 715 N N . ALA A 1 95 ? -13.814 4.269 10.651 1.00 81.25 95 ALA A N 1
ATOM 716 C CA . ALA A 1 95 ? -12.370 4.444 10.749 1.00 81.25 95 ALA A CA 1
ATOM 717 C C . ALA A 1 95 ? -11.550 3.299 10.117 1.00 81.25 95 ALA A C 1
ATOM 719 O O . ALA A 1 95 ? -10.312 3.386 10.126 1.00 81.25 95 ALA A O 1
ATOM 720 N N . SER A 1 96 ? -12.205 2.239 9.634 1.00 79.19 96 SER A N 1
ATOM 721 C CA . SER A 1 96 ? -11.597 1.096 8.940 1.00 79.19 96 SER A CA 1
ATOM 722 C C . SER A 1 96 ? -11.583 1.305 7.418 1.00 79.19 96 SER A C 1
ATOM 724 O O . SER A 1 96 ? -12.211 2.227 6.903 1.00 79.19 96 SER A O 1
ATOM 726 N N . SER A 1 97 ? -10.874 0.451 6.682 1.00 68.25 97 SER A N 1
ATOM 727 C CA . SER A 1 97 ? -10.859 0.469 5.208 1.00 68.25 97 SER A CA 1
ATOM 728 C C . SER A 1 97 ? -12.102 -0.112 4.552 1.00 68.25 97 SER A C 1
ATOM 730 O O . SER A 1 97 ? -12.300 0.074 3.352 1.00 68.25 97 SER A O 1
ATOM 732 N N . GLN A 1 98 ? -12.938 -0.811 5.318 1.00 67.06 98 GLN A N 1
ATOM 733 C CA . GLN A 1 98 ? -14.226 -1.324 4.873 1.00 67.06 98 GLN A CA 1
ATOM 734 C C . GLN A 1 98 ? -15.330 -0.636 5.677 1.00 67.06 98 GLN A C 1
ATOM 736 O O . GLN A 1 98 ? -15.950 -1.260 6.543 1.00 67.06 98 GLN A O 1
ATOM 741 N N . PRO A 1 99 ? -15.565 0.669 5.441 1.00 61.38 99 PRO A N 1
ATOM 742 C CA . PRO A 1 99 ? -16.699 1.339 6.045 1.00 61.38 99 PRO A CA 1
ATOM 743 C C . PRO A 1 99 ? -17.987 0.642 5.601 1.00 61.38 99 PRO A C 1
ATOM 745 O O . PRO A 1 99 ? -18.122 0.235 4.446 1.00 61.38 99 PRO A O 1
ATOM 748 N N . LEU A 1 100 ? -18.936 0.506 6.526 1.00 59.41 100 LEU A N 1
ATOM 749 C CA . LEU A 1 100 ? -20.283 0.063 6.181 1.00 59.41 100 LEU A CA 1
ATOM 750 C C . LEU A 1 100 ? -20.909 1.124 5.262 1.00 59.41 100 LEU A C 1
ATOM 752 O O . LEU A 1 100 ? -21.087 2.270 5.681 1.00 59.41 100 LEU A O 1
ATOM 756 N N . GLY A 1 101 ? -21.187 0.740 4.015 1.00 51.28 101 GLY A N 1
ATOM 757 C CA . GLY A 1 101 ? -21.880 1.532 2.997 1.00 51.28 101 GLY A CA 1
ATOM 758 C C . GLY A 1 101 ? -23.157 0.848 2.543 1.00 51.28 101 GLY A C 1
ATOM 759 O O . GLY A 1 101 ? -23.167 -0.404 2.515 1.00 51.28 101 GLY A O 1
#